Protein AF-A0A6J1TUV9-F1 (afdb_monomer_lite)

Sequence (144 aa):
MELARRGYSSLTVQFGNGLFEPKAGIREGVKVECYRFKDSIIKDIKDADLVISHAGAGTCLEVLERNKKLIVVINEELMDNHQTELADKLFKEHHVFCCTPASLCRLIQSMEFTHIRPFPPGETLTIAKFLDEVCGFGTTPPTQ

pLDDT: mean 73.72, std 13.84, range [34.66, 91.56]

Structure (mmCIF, N/CA/C/O backbone):
data_AF-A0A6J1TUV9-F1
#
_entry.id   AF-A0A6J1TUV9-F1
#
loop_
_atom_site.group_PDB
_atom_site.id
_atom_site.type_symbol
_atom_site.label_atom_id
_atom_site.label_alt_id
_atom_site.label_comp_id
_atom_site.label_asym_id
_atom_site.label_entity_id
_atom_site.label_seq_id
_atom_site.pdbx_PDB_ins_code
_atom_site.Cartn_x
_atom_site.Cartn_y
_atom_site.Cartn_z
_atom_site.occupancy
_atom_site.B_iso_or_equiv
_atom_site.auth_seq_id
_atom_site.auth_comp_id
_atom_site.auth_asym_id
_atom_site.auth_atom_id
_atom_site.pdbx_PDB_model_num
ATOM 1 N N . MET A 1 1 ? -2.923 -18.822 2.875 1.00 64.06 1 MET A N 1
ATOM 2 C CA . MET A 1 1 ? -2.294 -17.478 2.735 1.00 64.06 1 MET A CA 1
ATOM 3 C C . MET A 1 1 ? -2.373 -16.689 4.042 1.00 64.06 1 MET A C 1
ATOM 5 O O . MET A 1 1 ? -3.374 -16.801 4.737 1.00 64.06 1 MET A O 1
ATOM 9 N N . GLU A 1 2 ? -1.361 -15.869 4.350 1.00 76.38 2 GLU A N 1
ATOM 10 C CA . GLU A 1 2 ? -1.305 -15.038 5.571 1.00 76.38 2 GLU A CA 1
ATOM 11 C C . GLU A 1 2 ? -2.438 -13.999 5.653 1.00 76.38 2 GLU A C 1
ATOM 13 O O . GLU A 1 2 ? -2.995 -13.762 6.719 1.00 76.38 2 GLU A O 1
ATOM 18 N N . LEU A 1 3 ? -2.850 -13.446 4.507 1.00 80.50 3 LEU A N 1
ATOM 19 C CA . LEU A 1 3 ? -3.939 -12.467 4.422 1.00 80.50 3 LEU A CA 1
ATOM 20 C C . LEU A 1 3 ? -5.268 -13.015 4.968 1.00 80.50 3 LEU A C 1
ATOM 22 O O . LEU A 1 3 ? -5.901 -12.369 5.798 1.00 80.50 3 LEU A O 1
ATOM 26 N N . ALA A 1 4 ? -5.646 -14.238 4.580 1.00 81.62 4 ALA A N 1
ATOM 27 C CA . ALA A 1 4 ? -6.861 -14.885 5.079 1.00 81.62 4 ALA A CA 1
ATOM 28 C C . ALA A 1 4 ? -6.801 -15.128 6.597 1.00 81.62 4 ALA A C 1
ATOM 30 O O . ALA A 1 4 ? -7.790 -14.926 7.295 1.00 81.62 4 ALA A O 1
ATOM 31 N N . ARG A 1 5 ? -5.627 -15.503 7.130 1.00 82.12 5 ARG A N 1
ATOM 32 C CA . ARG A 1 5 ? -5.421 -15.686 8.581 1.00 82.12 5 ARG A CA 1
ATOM 33 C C . ARG A 1 5 ? -5.575 -14.389 9.369 1.00 82.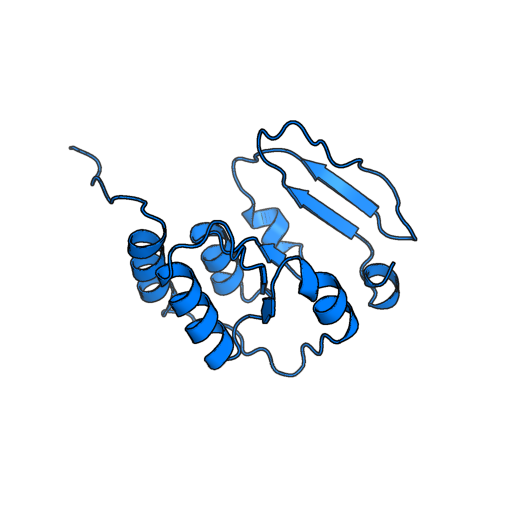12 5 ARG A C 1
ATOM 35 O O . ARG A 1 5 ? -6.008 -14.425 10.514 1.00 82.12 5 ARG A O 1
ATOM 42 N N . ARG A 1 6 ? -5.240 -13.257 8.752 1.00 78.44 6 ARG A N 1
ATOM 43 C CA . ARG A 1 6 ? -5.399 -11.912 9.319 1.00 78.44 6 ARG A CA 1
ATOM 44 C C . ARG A 1 6 ? -6.815 -11.340 9.147 1.00 78.44 6 ARG A C 1
ATOM 46 O O . ARG A 1 6 ? -7.063 -10.238 9.621 1.00 78.44 6 ARG A O 1
ATOM 53 N N . GLY A 1 7 ? -7.731 -12.074 8.506 1.00 85.19 7 GLY A N 1
ATOM 54 C CA . GLY A 1 7 ? -9.130 -11.674 8.319 1.00 85.19 7 GLY A CA 1
ATOM 55 C C . GLY A 1 7 ? -9.429 -10.944 7.007 1.00 85.19 7 GLY A C 1
ATOM 56 O O . GLY A 1 7 ? -10.567 -10.530 6.799 1.00 85.19 7 GLY A O 1
ATOM 57 N N . TYR A 1 8 ? -8.455 -10.805 6.102 1.00 86.50 8 TYR A N 1
ATOM 58 C CA . TYR A 1 8 ? -8.696 -10.200 4.791 1.00 86.50 8 TYR A CA 1
ATOM 59 C C . TYR A 1 8 ? -9.388 -11.193 3.854 1.00 86.50 8 TYR A C 1
ATOM 61 O O . TYR A 1 8 ? -8.906 -12.308 3.644 1.00 86.50 8 TYR A O 1
ATOM 69 N N . SER A 1 9 ? -10.502 -10.770 3.257 1.00 89.69 9 SER A N 1
ATOM 70 C CA . SER A 1 9 ? -11.332 -11.590 2.363 1.00 89.69 9 SER A CA 1
ATOM 71 C C . SER A 1 9 ? -11.174 -11.237 0.881 1.00 89.69 9 SER A C 1
ATOM 73 O O . SER A 1 9 ? -11.487 -12.060 0.019 1.00 89.69 9 SER A O 1
ATOM 75 N N . SER A 1 10 ? -10.646 -10.051 0.565 1.00 91.56 10 SER A N 1
ATOM 76 C CA . SER A 1 10 ? -10.440 -9.569 -0.804 1.00 91.56 10 SER A CA 1
ATOM 77 C C . SER A 1 10 ? -9.071 -8.922 -0.994 1.00 91.56 10 SER A C 1
ATOM 79 O O . SER A 1 10 ? -8.579 -8.219 -0.114 1.00 91.56 10 SER A O 1
ATOM 81 N N . LEU A 1 11 ? -8.481 -9.130 -2.170 1.00 90.31 11 LEU A N 1
ATOM 82 C CA . LEU A 1 11 ? -7.247 -8.502 -2.624 1.00 90.31 11 LEU A CA 1
ATOM 83 C C . LEU A 1 11 ? -7.467 -7.938 -4.026 1.00 90.31 11 LEU A C 1
ATOM 85 O O . LEU A 1 11 ? -7.767 -8.681 -4.959 1.00 90.31 11 LEU A O 1
ATOM 89 N N . THR A 1 12 ? -7.252 -6.638 -4.174 1.00 90.69 12 THR A N 1
ATOM 90 C CA . THR A 1 12 ? -7.357 -5.950 -5.457 1.00 90.69 12 THR A CA 1
ATOM 91 C C . THR A 1 12 ? -5.964 -5.561 -5.932 1.00 90.69 12 THR A C 1
ATOM 93 O O . THR A 1 12 ? -5.239 -4.865 -5.224 1.00 90.69 12 THR A O 1
ATOM 96 N N . VAL A 1 13 ? -5.578 -6.018 -7.123 1.00 89.12 13 VAL A N 1
ATOM 97 C CA . VAL A 1 13 ? -4.248 -5.790 -7.699 1.00 89.12 13 VAL A CA 1
ATOM 98 C C . VAL A 1 13 ? -4.368 -4.928 -8.948 1.00 89.12 13 VAL A C 1
ATOM 100 O O . VAL A 1 13 ? -4.914 -5.359 -9.965 1.00 89.12 13 VAL A O 1
ATOM 103 N N . GLN A 1 14 ? -3.810 -3.725 -8.878 1.00 87.06 14 GLN A N 1
ATOM 104 C CA . GLN A 1 14 ? -3.558 -2.900 -10.052 1.00 87.06 14 GLN A CA 1
ATOM 105 C C . GLN A 1 14 ? -2.197 -3.273 -10.648 1.00 87.06 14 GLN A C 1
ATOM 107 O O . GLN A 1 14 ? -1.204 -3.335 -9.924 1.00 87.06 14 GLN A O 1
ATOM 112 N N . PHE A 1 15 ? -2.130 -3.505 -11.958 1.00 84.38 15 PHE A N 1
ATOM 113 C CA . PHE A 1 15 ? -0.872 -3.795 -12.653 1.00 84.38 15 PHE A CA 1
ATOM 114 C C . PHE A 1 15 ? -0.712 -2.954 -13.926 1.00 84.38 15 PHE A C 1
ATOM 116 O O . PHE A 1 15 ? -1.687 -2.544 -14.554 1.00 84.38 15 PHE A O 1
ATOM 123 N N . GLY A 1 16 ? 0.541 -2.664 -14.288 1.00 79.50 16 GLY A N 1
ATOM 124 C CA . GLY A 1 16 ? 0.878 -1.822 -15.437 1.00 79.50 16 GLY A CA 1
ATOM 125 C C . GLY A 1 16 ? 0.859 -2.559 -16.781 1.00 79.50 16 GLY A C 1
ATOM 126 O O . GLY A 1 16 ? 0.338 -3.665 -16.917 1.00 79.50 16 GLY A O 1
ATOM 127 N N . ASN A 1 17 ? 1.503 -1.968 -17.788 1.00 76.94 17 ASN A N 1
ATOM 128 C CA . ASN A 1 17 ? 1.624 -2.537 -19.141 1.00 76.94 17 ASN A CA 1
ATOM 129 C C . ASN A 1 17 ? 2.686 -3.647 -19.258 1.00 76.94 17 ASN A C 1
ATOM 131 O O . ASN A 1 17 ? 3.162 -3.942 -20.351 1.00 76.94 17 ASN A O 1
ATOM 135 N N . GLY A 1 18 ? 3.072 -4.260 -18.138 1.00 74.06 18 GLY A N 1
ATOM 136 C CA . GLY A 1 18 ? 3.993 -5.389 -18.140 1.00 74.06 18 GLY A CA 1
ATOM 137 C C . GLY A 1 18 ? 3.406 -6.607 -18.857 1.00 74.06 18 GLY A C 1
ATOM 138 O O . GLY A 1 18 ? 2.190 -6.756 -18.986 1.00 74.06 18 GLY A O 1
ATOM 139 N N . LEU A 1 19 ? 4.295 -7.504 -19.285 1.00 72.62 19 LEU A N 1
ATOM 140 C CA . LEU A 1 19 ? 3.934 -8.783 -19.913 1.00 72.62 19 LEU A CA 1
ATOM 141 C C . LEU A 1 19 ? 3.304 -9.775 -18.923 1.00 72.62 19 LEU A C 1
ATOM 143 O O . LEU A 1 19 ? 2.696 -10.761 -19.329 1.00 72.62 19 LEU A O 1
ATOM 147 N N . PHE A 1 20 ? 3.470 -9.533 -17.623 1.00 78.56 20 PHE A N 1
ATOM 148 C CA . PHE A 1 20 ? 2.916 -10.373 -16.576 1.00 78.56 20 PHE A CA 1
ATOM 149 C C . PHE A 1 20 ? 1.488 -9.945 -16.230 1.00 78.56 20 PHE A C 1
ATOM 151 O O . PHE A 1 20 ? 1.266 -8.838 -15.740 1.00 78.56 20 PHE A O 1
ATOM 158 N N . GLU A 1 21 ? 0.533 -10.853 -16.433 1.00 79.00 21 GLU A N 1
ATOM 159 C CA . GLU A 1 21 ? -0.858 -10.666 -16.027 1.00 79.00 21 GLU A CA 1
ATOM 160 C C . GLU A 1 21 ? -1.174 -11.509 -14.781 1.00 79.00 21 GLU A C 1
ATOM 162 O O . GLU A 1 21 ? -1.152 -12.747 -14.840 1.00 79.00 21 GLU A O 1
ATOM 167 N N . PRO A 1 22 ? -1.473 -10.877 -13.632 1.00 82.12 22 PRO A N 1
ATOM 168 C CA . PRO A 1 22 ? -1.879 -11.605 -12.443 1.00 82.12 22 PRO A CA 1
ATOM 169 C C . PRO A 1 22 ? -3.246 -12.268 -12.657 1.00 82.12 22 PRO A C 1
ATOM 171 O O . PRO A 1 22 ? -4.180 -11.690 -13.212 1.00 82.12 22 PRO A O 1
ATOM 174 N N . LYS A 1 23 ? -3.371 -13.519 -12.202 1.00 82.69 23 LYS A N 1
ATOM 175 C CA . LYS A 1 23 ? -4.601 -14.303 -12.360 1.00 82.69 23 LYS A CA 1
ATOM 176 C C . LYS A 1 23 ? -5.603 -13.974 -11.260 1.00 82.69 23 LYS A C 1
ATOM 178 O O . LYS A 1 23 ? -5.387 -14.364 -10.109 1.00 82.69 23 LYS A O 1
ATOM 183 N N . ALA A 1 24 ? -6.732 -13.393 -11.651 1.00 87.56 24 ALA A N 1
ATOM 184 C CA . ALA A 1 24 ? -7.901 -13.251 -10.792 1.00 87.56 24 ALA A CA 1
ATOM 185 C C . ALA A 1 24 ? -8.460 -14.618 -10.332 1.00 87.56 24 ALA A C 1
ATOM 187 O O . ALA A 1 24 ? -8.159 -15.681 -10.895 1.00 87.56 24 ALA A O 1
ATOM 188 N N . GLY A 1 25 ? -9.279 -14.586 -9.283 1.00 88.31 25 GLY A N 1
ATOM 189 C CA . GLY A 1 25 ? -9.982 -15.742 -8.729 1.00 88.31 25 GLY A CA 1
ATOM 190 C C . GLY A 1 25 ? -9.768 -15.908 -7.230 1.00 88.31 25 GLY A C 1
ATOM 191 O O . GLY A 1 25 ? -9.124 -15.096 -6.575 1.00 88.31 25 GLY A O 1
ATOM 192 N N . ILE A 1 26 ? -10.316 -16.982 -6.667 1.00 86.75 26 ILE A N 1
ATOM 193 C CA . ILE A 1 26 ? -10.147 -17.274 -5.242 1.00 86.75 26 ILE A CA 1
ATOM 194 C C . ILE A 1 26 ? -8.796 -17.965 -5.037 1.00 86.75 26 ILE A C 1
ATOM 196 O O . ILE A 1 26 ? -8.443 -18.915 -5.747 1.00 86.75 26 ILE A O 1
ATOM 200 N N . ARG A 1 27 ? -8.018 -17.464 -4.080 1.00 83.31 27 ARG A N 1
ATOM 201 C CA . ARG A 1 27 ? -6.742 -18.040 -3.650 1.00 83.31 27 ARG A CA 1
ATOM 202 C C . ARG A 1 27 ? -6.779 -18.178 -2.144 1.00 83.31 27 ARG A C 1
ATOM 204 O O . ARG A 1 27 ? -6.801 -17.171 -1.445 1.00 83.31 27 ARG A O 1
ATOM 211 N N . GLU A 1 28 ? -6.772 -19.416 -1.650 1.00 81.62 28 GLU A N 1
ATOM 212 C CA . GLU A 1 28 ? -6.617 -19.681 -0.213 1.00 81.62 28 GLU A CA 1
ATOM 213 C C . GLU A 1 28 ? -7.643 -18.920 0.660 1.00 81.62 28 GLU A C 1
ATOM 215 O O . GLU A 1 28 ? -7.297 -18.404 1.720 1.00 81.62 28 GLU A O 1
ATOM 220 N N . GLY A 1 29 ? -8.888 -18.790 0.178 1.00 83.44 29 GLY A N 1
ATOM 221 C CA . GLY A 1 29 ? -9.972 -18.067 0.860 1.00 83.44 29 GLY A CA 1
ATOM 222 C C . GLY A 1 29 ? -10.044 -16.556 0.595 1.00 83.44 29 GLY A C 1
ATOM 223 O O . GLY A 1 29 ? -10.994 -15.922 1.039 1.00 83.44 29 GLY A O 1
ATOM 224 N N . VAL A 1 30 ? -9.101 -15.981 -0.158 1.00 88.06 30 VAL A N 1
ATOM 225 C CA . VAL A 1 30 ? -9.102 -14.559 -0.543 1.00 88.06 30 VAL A CA 1
ATOM 226 C C . VAL A 1 30 ? -9.574 -14.409 -1.985 1.00 88.06 30 VAL A C 1
ATOM 228 O O . VAL A 1 30 ? -9.050 -15.070 -2.888 1.00 88.06 30 VAL A O 1
ATOM 231 N N . LYS A 1 31 ? -10.547 -13.529 -2.225 1.00 91.50 31 LYS A N 1
ATOM 232 C CA . LYS A 1 31 ? -10.980 -13.145 -3.572 1.00 91.50 31 LYS A CA 1
ATOM 233 C C . LYS A 1 31 ? -9.951 -12.193 -4.177 1.00 91.50 31 LYS A C 1
ATOM 235 O O . LYS A 1 31 ? -9.801 -11.077 -3.694 1.00 91.50 31 LYS A O 1
ATOM 240 N N . VAL A 1 32 ? -9.255 -12.625 -5.222 1.00 91.44 32 VAL A N 1
ATOM 241 C CA . VAL A 1 32 ? -8.282 -11.800 -5.941 1.00 91.44 32 VAL A CA 1
ATOM 242 C C . VAL A 1 32 ? -8.929 -11.226 -7.195 1.00 91.44 32 VAL A C 1
ATOM 244 O O . VAL A 1 32 ? -9.389 -11.975 -8.062 1.00 91.44 32 VAL A O 1
ATOM 247 N N . GLU A 1 33 ? -8.937 -9.905 -7.300 1.00 90.69 33 GLU A N 1
ATOM 248 C CA . GLU A 1 33 ? -9.347 -9.168 -8.493 1.00 90.69 33 GLU A CA 1
ATOM 249 C C . GLU A 1 33 ? -8.151 -8.410 -9.056 1.00 90.69 33 GLU A C 1
ATOM 251 O O . GLU A 1 33 ? -7.311 -7.900 -8.314 1.00 90.69 33 GLU A O 1
ATOM 256 N N . CYS A 1 34 ? -8.045 -8.363 -10.380 1.00 88.62 34 CYS A N 1
ATOM 257 C CA . CYS A 1 34 ? -6.921 -7.733 -11.052 1.00 88.62 34 CYS A CA 1
ATOM 258 C C . CYS A 1 34 ? -7.433 -6.811 -12.151 1.00 88.62 34 CYS A C 1
ATOM 260 O O . CYS A 1 34 ? -8.320 -7.195 -12.914 1.00 88.62 34 CYS A O 1
ATOM 262 N N . TYR A 1 35 ? -6.871 -5.610 -12.242 1.00 88.62 35 TYR A N 1
ATOM 263 C CA . TYR A 1 35 ? -7.193 -4.663 -13.302 1.00 88.62 35 TYR A CA 1
ATOM 264 C C . TYR A 1 35 ? -5.946 -3.875 -13.728 1.00 88.62 35 TYR A C 1
ATOM 266 O O . TYR A 1 35 ? -4.958 -3.811 -12.996 1.00 88.62 35 TYR A O 1
ATOM 274 N N . ARG A 1 36 ? -5.986 -3.309 -14.940 1.00 85.12 36 ARG A N 1
ATOM 275 C CA . ARG A 1 36 ? -4.901 -2.478 -15.488 1.00 85.12 36 ARG A CA 1
ATOM 276 C C . ARG A 1 36 ? -4.970 -1.048 -14.936 1.00 85.12 36 ARG A C 1
ATOM 278 O O . ARG A 1 36 ? -5.229 -0.852 -13.760 1.00 85.12 36 ARG A O 1
ATOM 285 N N . PHE A 1 37 ? -4.757 -0.019 -15.748 1.00 78.38 37 PHE A N 1
ATOM 286 C CA . PHE A 1 37 ? -4.990 1.355 -15.314 1.00 78.38 37 PHE A CA 1
ATOM 287 C C . PHE A 1 37 ? -6.492 1.660 -15.239 1.00 78.38 37 PHE A C 1
ATOM 289 O O . PHE A 1 37 ? -7.263 1.250 -16.107 1.00 78.38 37 PHE A O 1
ATOM 296 N N . LYS A 1 38 ? -6.891 2.373 -14.185 1.00 79.62 38 LYS A N 1
ATOM 297 C CA . LYS A 1 38 ? -8.179 3.065 -14.067 1.00 79.62 38 LYS A CA 1
ATOM 298 C C . LYS A 1 38 ? -7.902 4.562 -14.028 1.00 79.62 38 LYS A C 1
ATOM 300 O O . LYS A 1 38 ? -6.861 4.965 -13.516 1.00 79.62 38 LYS A O 1
ATOM 305 N N . ASP A 1 39 ? -8.871 5.361 -14.462 1.00 77.00 39 ASP A N 1
ATOM 306 C CA . ASP A 1 39 ? -8.796 6.824 -14.358 1.00 77.00 39 ASP A CA 1
ATOM 307 C C . ASP A 1 39 ? -8.741 7.312 -12.902 1.00 77.00 39 ASP A C 1
ATOM 309 O O . ASP A 1 39 ? -8.255 8.402 -12.621 1.00 77.00 39 ASP A O 1
ATOM 313 N N . SER A 1 40 ? -9.236 6.510 -11.952 1.00 79.94 40 SER A N 1
ATOM 314 C CA . SER A 1 40 ? -9.157 6.824 -10.528 1.00 79.94 40 SER A CA 1
ATOM 315 C C . SER A 1 40 ? -9.060 5.569 -9.667 1.00 79.94 40 SER A C 1
ATOM 317 O O . SER A 1 40 ? -9.849 4.635 -9.821 1.00 79.94 40 SER A O 1
ATOM 319 N N . ILE A 1 41 ? -8.129 5.597 -8.712 1.00 84.12 41 ILE A N 1
ATOM 320 C CA . ILE A 1 41 ? -7.944 4.582 -7.661 1.00 84.12 41 ILE A CA 1
ATOM 321 C C . ILE A 1 41 ? -8.584 4.999 -6.328 1.00 84.12 41 ILE A C 1
ATOM 323 O O . ILE A 1 41 ? -8.578 4.246 -5.357 1.00 84.12 41 ILE A O 1
ATOM 327 N N . ILE A 1 42 ? -9.188 6.191 -6.275 1.00 84.56 42 ILE A N 1
ATOM 328 C CA . ILE A 1 42 ? -9.732 6.793 -5.050 1.00 84.56 42 ILE A CA 1
ATOM 329 C C . ILE A 1 42 ? -10.781 5.894 -4.396 1.00 84.56 42 ILE A C 1
ATOM 331 O O . ILE A 1 42 ? -10.847 5.810 -3.169 1.00 84.56 42 ILE A O 1
ATOM 335 N N . LYS A 1 43 ? -11.631 5.250 -5.203 1.00 86.56 43 LYS A N 1
ATOM 336 C CA . LYS A 1 43 ? -12.665 4.347 -4.691 1.00 86.56 43 LYS A CA 1
ATOM 337 C C . LYS A 1 43 ? -12.040 3.089 -4.088 1.00 86.56 43 LYS A C 1
ATOM 339 O O . LYS A 1 43 ? -12.381 2.735 -2.967 1.00 86.56 43 LYS A O 1
ATOM 344 N N . ASP A 1 44 ? -11.070 2.496 -4.781 1.00 87.31 44 ASP A N 1
ATOM 345 C CA . ASP A 1 44 ? -10.336 1.327 -4.296 1.00 87.31 44 ASP A CA 1
ATOM 346 C C . ASP A 1 44 ? -9.609 1.638 -2.968 1.00 87.31 44 ASP A C 1
ATOM 348 O O . ASP A 1 44 ? -9.688 0.855 -2.025 1.00 87.31 44 ASP A O 1
ATOM 352 N N . ILE A 1 45 ? -8.993 2.822 -2.839 1.00 86.69 45 ILE A N 1
ATOM 353 C CA . ILE A 1 45 ? -8.366 3.286 -1.585 1.00 86.69 45 ILE A CA 1
ATOM 354 C C . ILE A 1 45 ? -9.401 3.451 -0.462 1.00 86.69 45 ILE A C 1
ATOM 356 O O . ILE A 1 45 ? -9.138 3.091 0.685 1.00 86.69 45 ILE A O 1
ATOM 360 N N . LYS A 1 46 ? -10.577 4.018 -0.761 1.00 86.75 46 LYS A N 1
ATOM 361 C CA . LYS A 1 46 ? -11.646 4.221 0.233 1.00 86.75 46 LYS A CA 1
ATOM 362 C C . LYS A 1 46 ? -12.202 2.903 0.760 1.00 86.75 46 LYS A C 1
ATOM 364 O O . LYS A 1 46 ? -12.449 2.810 1.963 1.00 86.75 46 LYS A O 1
ATOM 369 N N . ASP A 1 47 ? -12.362 1.920 -0.114 1.00 87.88 47 ASP A N 1
ATOM 370 C CA . ASP A 1 47 ? -12.921 0.614 0.234 1.00 87.88 47 ASP A CA 1
ATOM 371 C C . ASP A 1 47 ? -11.871 -0.305 0.889 1.00 87.88 47 ASP A C 1
ATOM 373 O O . ASP A 1 47 ? -12.230 -1.232 1.609 1.00 87.88 47 ASP A O 1
ATOM 377 N N . ALA A 1 48 ? -10.575 -0.034 0.697 1.00 88.56 48 ALA A N 1
ATOM 378 C CA . ALA A 1 48 ? -9.499 -0.819 1.290 1.00 88.56 48 ALA A CA 1
ATOM 379 C C . ALA A 1 48 ? -9.273 -0.520 2.783 1.00 88.56 48 ALA A C 1
ATOM 381 O O . ALA A 1 48 ? -9.262 0.633 3.230 1.00 88.56 48 ALA A O 1
ATOM 382 N N . ASP A 1 49 ? -8.994 -1.576 3.546 1.00 87.62 49 ASP A N 1
ATOM 383 C CA . ASP A 1 49 ? -8.491 -1.490 4.925 1.00 87.62 49 ASP A CA 1
ATOM 384 C C . ASP A 1 49 ? -6.972 -1.260 4.980 1.00 87.62 49 ASP A C 1
ATOM 386 O O . ASP A 1 49 ? -6.447 -0.712 5.952 1.00 87.62 49 ASP A O 1
ATOM 390 N N . LEU A 1 50 ? -6.266 -1.691 3.932 1.00 87.12 50 LEU A N 1
ATOM 391 C CA . LEU A 1 50 ? -4.816 -1.656 3.792 1.00 87.12 50 LEU A CA 1
ATOM 392 C C . LEU A 1 50 ? -4.449 -1.456 2.322 1.00 87.12 50 LEU A C 1
ATOM 394 O O . LEU A 1 50 ? -4.943 -2.179 1.458 1.00 87.12 50 LEU A O 1
ATOM 398 N N . VAL A 1 51 ? -3.543 -0.521 2.050 1.00 89.12 51 VAL A N 1
ATOM 399 C CA . VAL A 1 51 ? -3.003 -0.271 0.711 1.00 89.12 51 VAL A CA 1
ATOM 400 C C . VAL A 1 51 ? -1.520 -0.626 0.689 1.00 89.12 51 VAL A C 1
ATOM 402 O O . VAL A 1 51 ? -0.781 -0.268 1.602 1.00 89.12 51 VAL A O 1
ATOM 405 N N . ILE A 1 52 ? -1.084 -1.330 -0.356 1.00 88.44 52 ILE A N 1
ATOM 406 C CA . ILE A 1 52 ? 0.322 -1.671 -0.603 1.00 88.44 52 ILE A CA 1
ATOM 407 C C . ILE A 1 52 ? 0.732 -0.976 -1.900 1.00 88.44 52 ILE A C 1
ATOM 409 O O . ILE A 1 52 ? 0.124 -1.220 -2.940 1.00 88.44 52 ILE A O 1
ATOM 413 N N . SER A 1 53 ? 1.735 -0.103 -1.842 1.00 84.62 53 SER A N 1
ATOM 414 C CA . SER A 1 53 ? 2.192 0.695 -2.985 1.00 84.62 53 SER A CA 1
ATOM 415 C C . SER A 1 53 ? 3.709 0.647 -3.108 1.00 84.62 53 SER A C 1
ATOM 417 O O . SER A 1 53 ? 4.410 0.618 -2.105 1.00 84.62 53 SER A O 1
ATOM 419 N N . HIS A 1 54 ? 4.231 0.696 -4.331 1.00 77.31 54 HIS A N 1
ATOM 420 C CA . HIS A 1 54 ? 5.667 0.657 -4.636 1.00 77.31 54 HIS A CA 1
ATOM 421 C C . HIS A 1 54 ? 6.384 2.008 -4.417 1.00 77.31 54 HIS A C 1
ATOM 423 O O . HIS A 1 54 ? 7.289 2.356 -5.163 1.00 77.31 54 HIS A O 1
ATOM 429 N N . ALA A 1 55 ? 5.947 2.795 -3.430 1.00 65.81 55 ALA A N 1
ATOM 430 C CA . ALA A 1 55 ? 6.398 4.172 -3.187 1.00 65.81 55 ALA A CA 1
ATOM 431 C C . ALA A 1 55 ? 6.027 5.205 -4.268 1.00 65.81 55 ALA A C 1
ATOM 433 O O . ALA A 1 55 ? 6.628 6.272 -4.335 1.00 65.81 55 ALA A O 1
ATOM 434 N N . GLY A 1 56 ? 4.990 4.947 -5.072 1.00 68.31 56 GLY A N 1
ATOM 435 C CA . GLY A 1 56 ? 4.469 5.957 -5.995 1.00 68.31 56 GLY A CA 1
ATOM 436 C C . GLY A 1 56 ? 3.931 7.187 -5.250 1.00 68.31 56 GLY A C 1
ATOM 437 O O . GLY A 1 56 ? 2.973 7.066 -4.486 1.00 68.31 56 GLY A O 1
ATOM 438 N N . ALA A 1 57 ? 4.520 8.358 -5.516 1.00 67.75 57 ALA A N 1
ATOM 439 C CA . ALA A 1 57 ? 4.177 9.663 -4.942 1.00 67.75 57 ALA A CA 1
ATOM 440 C C . ALA A 1 57 ? 2.675 9.908 -4.757 1.00 67.75 57 ALA A C 1
ATOM 442 O O . ALA A 1 57 ? 2.172 9.970 -3.634 1.00 67.75 57 ALA A O 1
ATOM 443 N N . GLY A 1 58 ? 1.958 10.032 -5.878 1.00 72.12 58 GLY A N 1
ATOM 444 C CA . GLY A 1 58 ? 0.546 10.404 -5.882 1.00 72.12 58 GLY A CA 1
ATOM 445 C C . GLY A 1 58 ? -0.311 9.405 -5.112 1.00 72.12 58 GLY A C 1
ATOM 446 O O . GLY A 1 58 ? -1.153 9.797 -4.311 1.00 72.12 58 GLY A O 1
ATOM 447 N N . THR A 1 59 ? -0.035 8.106 -5.260 1.00 77.12 59 THR A N 1
ATOM 448 C CA . THR A 1 59 ? -0.761 7.059 -4.532 1.00 77.12 59 THR A CA 1
ATOM 449 C C . THR A 1 59 ? -0.512 7.136 -3.030 1.00 77.12 59 THR A C 1
ATOM 451 O O . THR A 1 59 ? -1.465 7.055 -2.260 1.00 77.12 59 THR A O 1
ATOM 454 N N . CYS A 1 60 ? 0.738 7.309 -2.591 1.00 76.62 60 CYS A N 1
ATOM 455 C CA . CYS A 1 60 ? 1.047 7.453 -1.167 1.00 76.62 60 CYS A CA 1
ATOM 456 C C . CYS A 1 60 ? 0.291 8.642 -0.563 1.00 76.62 60 CYS A C 1
ATOM 458 O O . CYS A 1 60 ? -0.320 8.515 0.498 1.00 76.62 60 CYS A O 1
ATOM 460 N N . LEU A 1 61 ? 0.275 9.763 -1.282 1.00 76.62 61 LEU A N 1
ATOM 461 C CA . LEU A 1 61 ? -0.417 10.973 -0.871 1.00 76.62 61 LEU A CA 1
ATOM 462 C C . LEU A 1 61 ? -1.931 10.755 -0.737 1.00 76.62 61 LEU A C 1
ATOM 464 O O . LEU A 1 61 ? -2.506 11.021 0.317 1.00 76.62 61 LEU A O 1
ATOM 468 N N . GLU A 1 62 ? -2.565 10.197 -1.771 1.00 81.44 62 GLU A N 1
ATOM 469 C CA . GLU A 1 62 ? -4.008 9.946 -1.790 1.00 81.44 62 GLU A CA 1
ATOM 470 C C . GLU A 1 62 ? -4.463 9.028 -0.646 1.00 81.44 62 GLU A C 1
ATOM 472 O O . GLU A 1 62 ? -5.555 9.216 -0.095 1.00 81.44 62 GLU A O 1
ATOM 477 N N . VAL A 1 63 ? -3.636 8.039 -0.289 1.00 84.50 63 VAL A N 1
ATOM 478 C CA . VAL A 1 63 ? -3.884 7.099 0.813 1.00 84.50 63 VAL A CA 1
ATOM 479 C C . VAL A 1 63 ? -3.757 7.801 2.166 1.00 84.50 63 VAL A C 1
ATOM 481 O O . VAL A 1 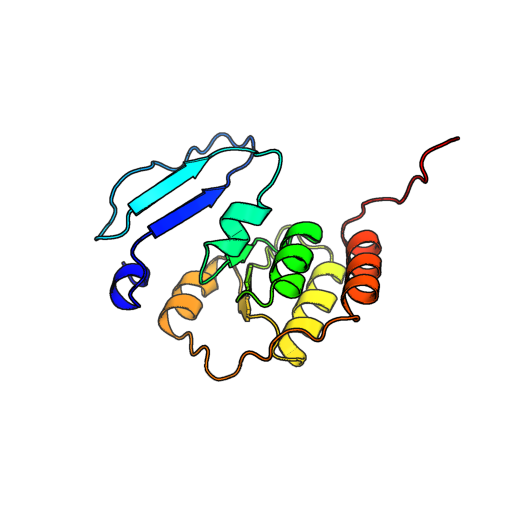63 ? -4.648 7.659 3.011 1.00 84.50 63 VAL A O 1
ATOM 484 N N . LEU A 1 64 ? -2.696 8.592 2.358 1.00 79.38 64 LEU A N 1
ATOM 485 C CA . LEU A 1 64 ? -2.448 9.334 3.598 1.00 79.38 64 LEU A CA 1
ATOM 486 C C . LEU A 1 64 ? -3.530 10.388 3.863 1.00 79.38 64 LEU A C 1
ATOM 488 O O . LEU A 1 64 ? -4.061 10.440 4.971 1.00 79.38 64 LEU A O 1
ATOM 492 N N . GLU A 1 65 ? -3.952 11.146 2.845 1.00 80.50 65 GLU A N 1
ATOM 493 C CA . GLU A 1 65 ? -5.058 12.115 2.960 1.00 80.50 65 GLU A CA 1
ATOM 494 C C . GLU A 1 65 ? -6.369 11.478 3.435 1.00 80.50 65 GLU A C 1
ATOM 496 O O . GLU A 1 65 ? -7.197 12.118 4.084 1.00 80.50 65 GLU A O 1
ATOM 501 N N . ARG A 1 66 ? -6.578 10.203 3.100 1.00 81.31 66 ARG A N 1
ATOM 502 C CA . ARG A 1 66 ? -7.790 9.450 3.446 1.00 81.31 66 ARG A CA 1
ATOM 503 C C . ARG A 1 66 ? -7.657 8.694 4.764 1.00 81.31 66 ARG A C 1
ATOM 505 O O . A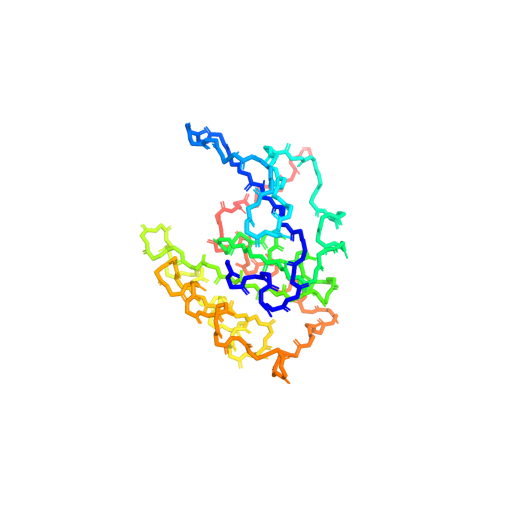RG A 1 66 ? -8.558 7.925 5.096 1.00 81.31 66 ARG A O 1
ATOM 512 N N . ASN A 1 67 ? -6.576 8.920 5.516 1.00 80.25 67 ASN A N 1
ATOM 513 C CA . ASN A 1 67 ? -6.276 8.234 6.774 1.00 80.25 67 ASN A CA 1
ATOM 514 C C . ASN A 1 67 ? -6.292 6.704 6.633 1.00 80.25 67 ASN A C 1
ATOM 516 O O . ASN A 1 67 ? -6.740 5.978 7.525 1.00 80.25 67 ASN A O 1
ATOM 520 N N . LYS A 1 68 ? -5.834 6.205 5.481 1.00 85.31 68 LYS A N 1
ATOM 521 C CA . LYS A 1 68 ? -5.759 4.773 5.195 1.00 85.31 68 LYS A CA 1
ATOM 522 C C . LYS A 1 68 ? -4.376 4.231 5.534 1.00 85.31 68 LYS A C 1
ATOM 524 O O . LYS A 1 68 ? -3.370 4.925 5.433 1.00 85.31 68 LYS A O 1
ATOM 52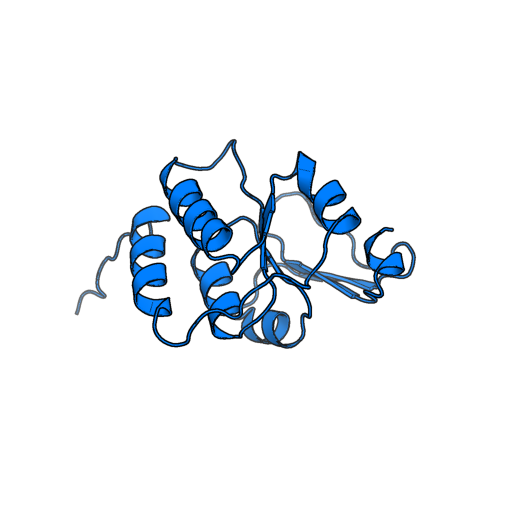9 N N . LYS A 1 69 ? -4.334 2.962 5.945 1.00 84.81 69 LYS A N 1
ATOM 530 C CA . LYS A 1 69 ? -3.085 2.269 6.272 1.00 84.81 69 LYS A CA 1
ATOM 531 C C . LYS A 1 69 ? -2.305 2.007 4.990 1.00 84.81 69 LYS A C 1
ATOM 533 O O . LYS A 1 69 ? -2.851 1.425 4.052 1.00 84.81 69 LYS A O 1
ATOM 538 N N . LEU A 1 70 ? -1.033 2.392 4.983 1.00 85.62 70 LEU A N 1
ATOM 539 C CA . LEU A 1 70 ? -0.158 2.282 3.822 1.00 85.62 70 LEU A CA 1
ATOM 540 C C . LEU A 1 70 ? 1.080 1.438 4.138 1.00 85.62 70 LEU A C 1
ATOM 542 O O . LEU A 1 70 ? 1.787 1.691 5.117 1.00 85.62 70 LEU A O 1
ATOM 546 N N . ILE A 1 71 ? 1.349 0.464 3.271 1.00 85.56 71 ILE A N 1
ATOM 547 C CA . ILE A 1 71 ? 2.635 -0.219 3.156 1.00 85.56 71 ILE A CA 1
ATOM 548 C C . ILE A 1 71 ? 3.328 0.301 1.909 1.00 85.56 71 ILE A C 1
ATOM 550 O O . ILE A 1 71 ? 2.856 0.097 0.790 1.00 85.56 71 ILE A O 1
ATOM 554 N N . VAL A 1 72 ? 4.467 0.934 2.113 1.00 83.19 72 VAL A N 1
ATOM 555 C CA . VAL A 1 72 ? 5.381 1.350 1.066 1.00 83.19 72 VAL A CA 1
ATOM 556 C C . VAL A 1 72 ? 6.375 0.217 0.823 1.00 83.19 72 VAL A C 1
ATOM 558 O O . VAL A 1 72 ? 7.108 -0.197 1.722 1.00 83.19 72 VAL A O 1
ATOM 561 N N . VAL A 1 73 ? 6.371 -0.315 -0.395 1.00 82.12 73 VAL A N 1
ATOM 562 C CA . VAL A 1 73 ? 7.329 -1.310 -0.872 1.00 82.12 73 VAL A CA 1
ATOM 563 C C . VAL A 1 73 ? 8.412 -0.578 -1.650 1.00 82.12 73 VAL A C 1
ATOM 5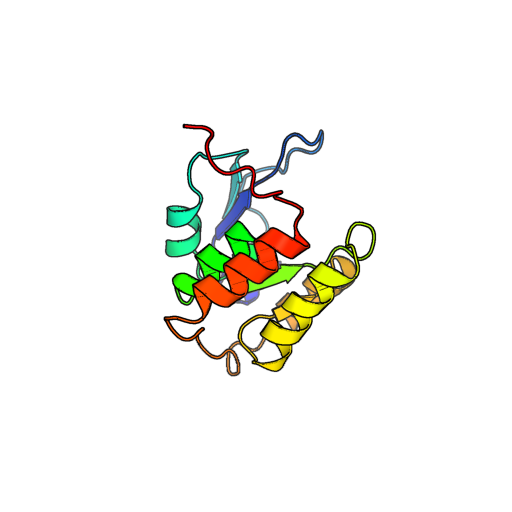65 O O . VAL A 1 73 ? 8.197 -0.146 -2.778 1.00 82.12 73 VAL A O 1
ATOM 568 N N . ILE A 1 74 ? 9.567 -0.422 -1.023 1.00 76.12 74 ILE A N 1
ATOM 569 C CA . ILE A 1 74 ? 10.742 0.234 -1.581 1.00 76.12 74 ILE A CA 1
ATOM 570 C C . ILE A 1 74 ? 11.433 -0.737 -2.534 1.00 76.12 74 ILE A C 1
ATOM 572 O O . ILE A 1 74 ? 11.861 -1.815 -2.118 1.00 76.12 74 ILE A O 1
ATOM 576 N N . ASN A 1 75 ? 11.536 -0.360 -3.809 1.00 71.94 75 ASN A N 1
ATOM 577 C CA . ASN A 1 75 ? 12.358 -1.095 -4.759 1.00 71.94 75 ASN A CA 1
ATOM 578 C C . ASN A 1 75 ? 13.783 -0.530 -4.767 1.00 71.94 75 ASN A C 1
ATOM 580 O O . ASN A 1 75 ? 14.049 0.479 -5.413 1.00 71.94 75 ASN A O 1
ATOM 584 N N . GLU A 1 76 ? 14.686 -1.209 -4.067 1.00 65.50 76 GLU A N 1
ATOM 585 C CA . GLU A 1 76 ? 16.095 -0.819 -3.932 1.00 65.50 76 GLU A CA 1
ATOM 586 C C . GLU A 1 76 ? 16.853 -0.802 -5.274 1.00 65.50 76 GLU A C 1
ATOM 588 O O . GLU A 1 76 ? 17.853 -0.106 -5.390 1.00 65.50 76 GLU A O 1
ATOM 593 N N . GLU A 1 77 ? 16.380 -1.521 -6.301 1.00 62.03 77 GLU A N 1
ATOM 594 C CA . GLU A 1 77 ? 17.035 -1.577 -7.620 1.00 62.03 77 GLU A CA 1
ATOM 595 C C . GLU A 1 77 ? 16.665 -0.404 -8.544 1.00 62.03 77 GLU A C 1
ATOM 597 O O . GLU A 1 77 ? 17.366 -0.144 -9.520 1.00 62.03 77 GLU A O 1
ATOM 602 N N . LEU A 1 78 ? 15.550 0.280 -8.266 1.00 57.53 78 LEU A N 1
ATOM 603 C CA . LEU A 1 78 ? 14.993 1.351 -9.106 1.00 57.53 78 LEU A CA 1
ATOM 604 C C . LEU A 1 78 ? 14.936 2.713 -8.397 1.00 57.53 78 LEU A C 1
ATOM 606 O O . LEU A 1 78 ? 14.616 3.705 -9.047 1.00 57.53 78 LEU A O 1
ATOM 610 N N . MET A 1 79 ? 15.198 2.774 -7.088 1.00 52.53 79 MET A N 1
ATOM 611 C CA . MET A 1 79 ? 15.100 4.017 -6.323 1.00 52.53 79 MET A CA 1
ATOM 612 C C . MET A 1 79 ? 16.363 4.870 -6.429 1.00 52.53 79 MET A C 1
ATOM 614 O O . MET A 1 79 ? 17.443 4.464 -6.004 1.00 52.53 79 MET A O 1
ATOM 618 N N . ASP A 1 80 ? 16.185 6.116 -6.864 1.00 56.41 80 ASP A N 1
ATOM 619 C CA . ASP A 1 80 ? 17.086 7.200 -6.490 1.00 56.41 80 ASP A CA 1
ATOM 620 C C . ASP A 1 80 ? 16.994 7.439 -4.971 1.00 56.41 80 ASP A C 1
ATOM 622 O O . ASP A 1 80 ? 15.906 7.382 -4.387 1.00 56.41 80 ASP A O 1
ATOM 626 N N . ASN A 1 81 ? 18.129 7.741 -4.325 1.00 57.28 81 ASN A N 1
ATOM 627 C CA . ASN A 1 81 ? 18.265 7.902 -2.862 1.00 57.28 81 ASN A CA 1
ATOM 628 C C . ASN A 1 81 ? 17.204 8.816 -2.215 1.00 57.28 81 ASN A C 1
ATOM 630 O O . ASN A 1 81 ? 16.910 8.694 -1.027 1.00 57.28 81 ASN A O 1
ATOM 634 N N . HIS A 1 82 ? 16.613 9.712 -2.997 1.00 59.50 82 HIS A N 1
ATOM 635 C CA . HIS A 1 82 ? 15.629 10.685 -2.555 1.00 59.50 82 HIS A CA 1
ATOM 636 C C . HIS A 1 82 ? 14.251 10.090 -2.201 1.00 59.50 82 HIS A C 1
ATOM 638 O O . HIS A 1 82 ? 13.596 10.588 -1.285 1.00 59.50 82 HIS A O 1
ATOM 644 N N . GLN A 1 83 ? 13.796 9.007 -2.851 1.00 57.81 83 GLN A N 1
ATOM 645 C CA . GLN A 1 83 ? 12.514 8.367 -2.485 1.00 57.81 83 GLN A CA 1
ATOM 646 C C . GLN A 1 83 ? 12.592 7.690 -1.109 1.00 57.81 83 GLN A C 1
ATOM 648 O O . GLN A 1 83 ? 11.623 7.693 -0.341 1.00 57.81 83 GLN A O 1
ATOM 653 N N . THR A 1 84 ? 13.775 7.178 -0.771 1.00 63.38 84 THR A N 1
ATOM 654 C CA . THR A 1 84 ? 14.079 6.591 0.534 1.00 63.38 84 THR A CA 1
ATOM 655 C C . THR A 1 84 ? 13.954 7.616 1.658 1.00 63.38 84 THR A C 1
ATOM 657 O O . THR A 1 84 ? 13.428 7.275 2.713 1.00 63.38 84 THR A O 1
ATOM 660 N N . GLU A 1 85 ? 14.355 8.875 1.447 1.00 66.25 85 GLU A N 1
ATOM 661 C CA . GLU A 1 85 ? 14.266 9.923 2.477 1.00 66.25 85 GLU A CA 1
ATOM 662 C C . GLU A 1 85 ? 12.822 10.219 2.892 1.00 66.25 85 GLU A C 1
ATOM 664 O O . GLU A 1 85 ? 12.538 10.384 4.082 1.00 66.25 85 GLU A O 1
ATOM 669 N N . LEU A 1 86 ? 11.884 10.236 1.940 1.00 68.44 86 LEU A N 1
ATOM 670 C CA . LEU A 1 86 ? 10.477 10.420 2.283 1.00 68.44 86 LEU A CA 1
ATOM 671 C C . LEU A 1 86 ? 9.924 9.217 3.040 1.00 68.44 86 LEU A C 1
ATOM 673 O O . LEU A 1 86 ? 9.237 9.379 4.051 1.00 68.44 86 LEU A O 1
ATOM 677 N N . ALA A 1 87 ? 10.184 8.018 2.518 1.00 66.69 87 ALA A N 1
ATOM 678 C CA . ALA A 1 87 ? 9.718 6.786 3.131 1.00 66.69 87 ALA A CA 1
ATOM 679 C C . ALA A 1 87 ? 10.267 6.661 4.563 1.00 66.69 87 ALA A C 1
ATOM 681 O O . ALA A 1 87 ? 9.529 6.282 5.469 1.00 66.69 87 ALA A O 1
ATOM 682 N N . ASP A 1 88 ? 11.522 7.058 4.783 1.00 69.88 88 ASP A N 1
ATOM 683 C CA . ASP A 1 88 ? 12.168 7.118 6.093 1.00 69.88 88 ASP A CA 1
ATOM 684 C C . ASP A 1 88 ? 11.523 8.167 7.010 1.00 69.88 88 ASP A C 1
ATOM 686 O O . ASP A 1 88 ? 11.235 7.862 8.167 1.00 69.88 88 ASP A O 1
ATOM 690 N N . LYS A 1 89 ? 11.202 9.368 6.509 1.00 71.75 89 LYS A N 1
ATOM 691 C CA . LYS A 1 89 ? 10.514 10.398 7.306 1.00 71.75 89 LYS A CA 1
ATOM 692 C C . LYS A 1 89 ? 9.110 9.956 7.732 1.00 71.75 89 LYS A C 1
ATOM 694 O O . LYS A 1 89 ? 8.782 10.012 8.916 1.00 71.75 89 LYS A O 1
ATOM 699 N N . LEU A 1 90 ? 8.309 9.450 6.793 1.00 71.12 90 LEU A N 1
ATOM 700 C CA . LEU A 1 90 ? 6.967 8.927 7.072 1.00 71.12 90 LEU A CA 1
ATOM 701 C C . LEU A 1 90 ? 7.002 7.714 8.012 1.00 71.12 90 LEU A C 1
ATOM 703 O O . LEU A 1 90 ? 6.102 7.535 8.836 1.00 71.12 90 LEU A O 1
ATOM 707 N N . PHE A 1 91 ? 8.034 6.875 7.898 1.00 71.19 91 PHE A N 1
ATOM 708 C CA . PHE A 1 91 ? 8.246 5.740 8.791 1.00 71.19 91 PHE A CA 1
ATOM 709 C C . PHE A 1 91 ? 8.651 6.187 10.203 1.00 71.19 91 PHE A C 1
ATOM 711 O O . PHE A 1 91 ? 8.096 5.686 11.183 1.00 71.19 91 PHE A O 1
ATOM 718 N N . LYS A 1 92 ? 9.563 7.164 10.320 1.00 70.25 92 LYS A N 1
ATOM 719 C CA . LYS A 1 92 ? 10.000 7.765 11.596 1.00 70.25 92 LYS A CA 1
ATOM 720 C C . LYS A 1 92 ? 8.862 8.437 12.349 1.00 70.25 92 LYS A C 1
ATOM 722 O O . LYS A 1 92 ? 8.814 8.365 13.573 1.00 70.25 92 LYS A O 1
ATOM 727 N N . GLU A 1 93 ? 7.938 9.059 11.630 1.00 68.50 93 GLU A N 1
ATOM 728 C CA . GLU A 1 93 ? 6.742 9.669 12.219 1.00 68.50 93 GLU A CA 1
ATOM 729 C C . GLU A 1 93 ? 5.608 8.651 12.461 1.00 68.50 93 GLU A C 1
ATOM 731 O O . GLU A 1 93 ? 4.538 8.999 12.962 1.00 68.50 93 GLU A O 1
ATOM 736 N N . HIS A 1 94 ? 5.864 7.364 12.191 1.00 71.56 94 HIS A N 1
ATOM 737 C CA . HIS A 1 94 ? 4.934 6.249 12.372 1.00 71.56 94 HIS A CA 1
ATOM 738 C C . HIS A 1 94 ? 3.631 6.391 11.569 1.00 71.56 94 HIS A C 1
ATOM 740 O O . HIS A 1 94 ? 2.575 5.920 11.995 1.00 71.56 94 HIS A O 1
ATOM 746 N N . HIS A 1 95 ? 3.696 7.022 10.396 1.00 73.00 95 HIS A N 1
ATOM 747 C CA . HIS A 1 95 ? 2.547 7.205 9.507 1.00 73.00 95 HIS A CA 1
ATOM 748 C C . HIS A 1 95 ? 2.389 6.069 8.488 1.00 73.00 95 HIS A C 1
ATOM 750 O O . HIS A 1 95 ? 1.271 5.766 8.069 1.00 73.00 95 HIS A O 1
ATOM 756 N N . VAL A 1 96 ? 3.486 5.407 8.106 1.00 79.38 96 VAL A N 1
ATOM 757 C CA . VAL A 1 96 ? 3.494 4.320 7.111 1.00 79.38 96 VAL A CA 1
ATOM 758 C C . VAL A 1 96 ? 4.357 3.152 7.569 1.00 79.38 96 VAL A C 1
ATOM 760 O O . VAL A 1 96 ? 5.244 3.306 8.408 1.00 79.38 96 VAL A O 1
ATOM 763 N N . PHE A 1 97 ? 4.139 1.982 6.972 1.00 81.19 97 PHE A N 1
ATOM 764 C CA . PHE A 1 97 ? 5.109 0.895 7.034 1.00 81.19 97 PHE A CA 1
ATOM 765 C C . PHE A 1 97 ? 5.967 0.881 5.779 1.00 81.19 97 PHE A C 1
ATOM 767 O O . PHE A 1 97 ? 5.432 0.956 4.679 1.00 81.19 97 PHE A O 1
ATOM 774 N N . CYS A 1 98 ? 7.274 0.701 5.938 1.00 79.69 98 CYS A N 1
ATOM 775 C CA . CYS A 1 98 ? 8.194 0.514 4.824 1.00 79.69 98 CYS A CA 1
ATOM 776 C C . CYS A 1 98 ? 8.726 -0.919 4.828 1.00 79.69 98 CYS A C 1
ATOM 778 O O . CYS A 1 98 ? 9.054 -1.474 5.879 1.00 79.69 98 CYS A O 1
ATOM 780 N N . CYS A 1 99 ? 8.804 -1.529 3.653 1.00 80.94 99 CYS A N 1
ATOM 781 C CA . CYS A 1 99 ? 9.467 -2.811 3.449 1.00 80.94 99 CYS A CA 1
ATOM 782 C C . CYS A 1 99 ? 10.054 -2.889 2.047 1.00 80.94 99 CYS A C 1
ATOM 784 O O . CYS A 1 99 ? 9.770 -2.064 1.189 1.00 80.94 99 CYS A O 1
ATOM 786 N N . THR A 1 100 ? 10.848 -3.917 1.814 1.00 81.69 100 THR A N 1
ATOM 787 C CA . THR A 1 100 ? 11.343 -4.310 0.495 1.00 81.69 100 THR A CA 1
ATOM 788 C C . THR A 1 100 ? 10.503 -5.476 -0.035 1.00 81.69 100 THR A C 1
ATOM 790 O O . THR A 1 100 ? 9.861 -6.175 0.760 1.00 81.69 100 THR A O 1
ATOM 793 N N . PRO A 1 101 ? 10.517 -5.770 -1.348 1.00 81.00 101 PRO A N 1
ATOM 794 C CA . PRO A 1 101 ? 9.816 -6.929 -1.903 1.00 81.00 101 PRO A CA 1
ATOM 795 C C . PRO A 1 101 ? 10.150 -8.242 -1.177 1.00 81.00 101 PRO A C 1
ATOM 797 O O . PRO A 1 101 ? 9.267 -9.063 -0.937 1.00 81.00 101 PRO A O 1
ATOM 800 N N . ALA A 1 102 ? 11.407 -8.408 -0.750 1.00 83.00 102 ALA A N 1
ATOM 801 C CA . ALA A 1 102 ? 11.868 -9.578 -0.004 1.00 83.00 102 ALA A CA 1
ATOM 802 C C . ALA A 1 102 ? 11.297 -9.655 1.425 1.00 83.00 102 ALA A C 1
ATOM 804 O O . ALA A 1 102 ? 11.087 -10.746 1.956 1.00 83.00 102 ALA A O 1
ATOM 805 N N . SER A 1 103 ? 11.038 -8.510 2.062 1.00 83.38 103 SER A N 1
ATOM 806 C CA . SER A 1 103 ? 10.567 -8.436 3.451 1.00 83.38 103 SER A CA 1
ATOM 807 C C . SER A 1 103 ? 9.054 -8.245 3.587 1.00 83.38 103 SER A C 1
ATOM 809 O O . SER A 1 103 ? 8.523 -8.440 4.682 1.00 83.38 103 SER A O 1
ATOM 811 N N . LEU A 1 104 ? 8.337 -7.960 2.495 1.00 84.75 104 LEU A N 1
ATOM 812 C CA . LEU A 1 104 ? 6.887 -7.745 2.484 1.00 84.75 104 LEU A CA 1
ATOM 813 C C . LEU A 1 104 ? 6.106 -8.901 3.127 1.00 84.75 104 LEU A C 1
ATOM 815 O O . LEU A 1 104 ? 5.242 -8.672 3.973 1.00 84.75 104 LEU A O 1
ATOM 819 N N . CYS A 1 105 ? 6.433 -10.149 2.781 1.00 83.75 105 CYS A N 1
ATOM 820 C CA . CYS A 1 105 ? 5.774 -11.322 3.366 1.00 83.75 105 CYS A CA 1
ATOM 821 C C . CYS A 1 105 ? 5.941 -11.371 4.889 1.00 83.75 105 CYS A C 1
ATOM 823 O O . CYS A 1 105 ? 4.976 -11.621 5.610 1.00 83.75 105 CYS A O 1
ATOM 825 N N . ARG A 1 106 ? 7.153 -11.087 5.379 1.00 85.06 106 ARG A N 1
ATOM 826 C CA . ARG A 1 106 ? 7.449 -11.055 6.814 1.00 85.06 106 ARG A CA 1
ATOM 827 C C . ARG A 1 106 ? 6.704 -9.915 7.503 1.00 85.06 106 ARG A C 1
ATOM 829 O O . ARG A 1 106 ? 6.156 -10.127 8.577 1.00 85.06 106 ARG A O 1
ATOM 836 N N . LEU A 1 107 ? 6.638 -8.740 6.876 1.00 84.50 107 LEU A N 1
ATOM 837 C CA . LEU A 1 107 ? 5.906 -7.594 7.410 1.00 84.50 107 LEU A CA 1
ATOM 838 C C . LEU A 1 107 ? 4.411 -7.904 7.556 1.00 84.50 107 LEU A C 1
ATOM 840 O O . LEU A 1 107 ? 3.852 -7.648 8.614 1.00 84.50 107 LEU A O 1
ATOM 844 N N . ILE A 1 108 ? 3.777 -8.511 6.547 1.00 83.19 108 ILE A N 1
ATOM 845 C CA . ILE A 1 108 ? 2.361 -8.922 6.621 1.00 83.19 108 ILE A CA 1
ATOM 846 C C . ILE A 1 10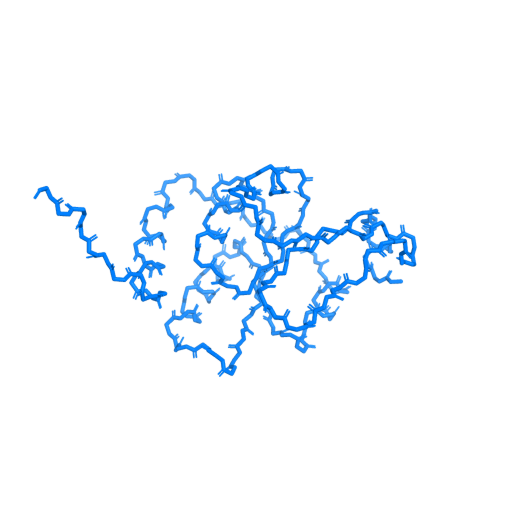8 ? 2.148 -9.949 7.751 1.00 83.19 108 ILE A C 1
ATOM 848 O O . ILE A 1 108 ? 1.138 -9.894 8.454 1.00 83.19 108 ILE A O 1
ATOM 852 N N . GLN A 1 109 ? 3.114 -10.848 7.970 1.00 81.38 109 GLN A N 1
ATOM 853 C CA . GLN A 1 109 ? 3.082 -11.837 9.053 1.00 81.38 109 GLN A CA 1
ATOM 854 C C . GLN A 1 109 ? 3.262 -11.235 10.447 1.00 81.38 109 GLN A C 1
ATOM 856 O O . GLN A 1 109 ? 2.646 -11.722 11.391 1.00 81.38 109 GLN A O 1
ATOM 861 N N . SER A 1 110 ? 4.087 -10.199 10.606 1.00 77.94 110 SER A N 1
ATOM 862 C CA . SER A 1 110 ? 4.410 -9.602 11.911 1.00 77.94 110 SER A CA 1
ATOM 863 C C . SER A 1 110 ? 3.712 -8.267 12.174 1.00 77.94 110 SER A C 1
ATOM 865 O O . SER A 1 110 ? 3.982 -7.630 13.187 1.00 77.94 110 SER A O 1
ATOM 867 N N . MET A 1 111 ? 2.851 -7.815 11.263 1.00 72.06 111 MET A N 1
ATOM 868 C CA . MET A 1 111 ? 2.245 -6.491 11.326 1.00 72.06 111 MET A CA 1
ATOM 869 C C . MET A 1 111 ? 1.351 -6.318 12.551 1.00 72.06 111 MET A C 1
ATOM 871 O O . MET A 1 111 ? 0.409 -7.084 12.754 1.00 72.06 111 MET A O 1
ATOM 875 N N . GLU A 1 112 ? 1.606 -5.265 13.319 1.00 66.56 112 GLU A N 1
ATOM 876 C CA . GLU A 1 112 ? 0.772 -4.797 14.424 1.00 66.56 112 GLU A CA 1
ATOM 877 C C . GLU A 1 112 ? 0.372 -3.350 14.110 1.00 66.56 112 GLU A C 1
ATOM 879 O O . GLU A 1 112 ? 1.207 -2.447 14.088 1.00 66.56 112 GLU A O 1
ATOM 884 N N . PHE A 1 113 ? -0.908 -3.114 13.808 1.00 64.50 113 PHE A N 1
ATOM 885 C CA . PHE A 1 113 ? -1.418 -1.784 13.429 1.00 64.50 113 PHE A CA 1
ATOM 886 C C . PHE A 1 113 ? -1.589 -0.826 14.615 1.00 64.50 113 PHE A C 1
ATOM 888 O O . PHE A 1 113 ? -2.079 0.286 14.439 1.00 64.50 113 PHE A O 1
ATOM 895 N N . THR A 1 114 ? -1.216 -1.257 15.816 1.00 58.03 114 THR A N 1
ATOM 896 C CA . THR A 1 114 ? -1.395 -0.543 17.085 1.00 58.03 114 THR A CA 1
ATOM 897 C C . THR A 1 114 ? -0.577 0.743 17.188 1.00 58.03 114 THR A C 1
ATOM 899 O O . THR A 1 114 ? -0.902 1.591 18.014 1.00 58.03 114 THR A O 1
ATOM 902 N N . HIS A 1 115 ? 0.437 0.929 16.337 1.00 59.72 115 HIS A N 1
ATOM 903 C CA . HIS A 1 115 ? 1.349 2.076 16.404 1.00 59.72 115 HIS A CA 1
ATOM 904 C C . HIS A 1 115 ? 1.287 3.033 15.204 1.00 59.72 115 HIS A C 1
ATOM 906 O O . HIS A 1 115 ? 2.035 4.008 15.204 1.00 59.72 115 HIS A O 1
ATOM 912 N N . ILE A 1 116 ? 0.413 2.812 14.207 1.00 67.62 116 ILE A N 1
ATOM 913 C CA . ILE A 1 116 ? 0.259 3.799 13.123 1.00 67.62 116 ILE A CA 1
ATOM 914 C C . ILE A 1 116 ? -0.480 5.023 13.649 1.00 67.62 116 ILE A C 1
ATOM 916 O O . ILE A 1 116 ? -1.610 4.919 14.135 1.00 67.62 116 ILE A O 1
ATOM 920 N N . ARG A 1 117 ? 0.125 6.195 13.461 1.00 68.06 117 ARG A N 1
ATOM 921 C CA . ARG A 1 117 ? -0.538 7.479 13.668 1.00 68.06 117 ARG A CA 1
ATOM 922 C C . ARG A 1 117 ? -1.225 7.924 12.376 1.00 68.06 117 ARG A C 1
ATOM 924 O O . ARG A 1 117 ? -0.589 7.894 11.321 1.00 68.06 117 ARG A O 1
ATOM 931 N N . PRO A 1 118 ? -2.497 8.354 12.433 1.00 69.31 118 PRO A N 1
ATOM 932 C CA . PRO A 1 118 ? -3.142 8.978 11.286 1.00 69.31 118 PRO A CA 1
ATOM 933 C C . PRO A 1 118 ? -2.349 10.211 10.848 1.00 69.31 118 PRO A C 1
ATOM 935 O O . PRO A 1 118 ? -1.772 10.918 11.678 1.00 69.31 118 PRO A O 1
ATOM 938 N N . PHE A 1 119 ? -2.294 10.430 9.539 1.00 69.69 119 PHE A N 1
ATOM 939 C CA . PHE A 1 119 ? -1.546 11.534 8.960 1.00 69.69 119 PHE A CA 1
ATOM 940 C C . PHE A 1 119 ? -2.281 12.860 9.225 1.00 69.69 119 PHE A C 1
ATOM 942 O O . PHE A 1 119 ? -3.491 12.935 8.981 1.00 69.69 119 PHE A O 1
ATOM 949 N N . PRO A 1 120 ? -1.610 13.903 9.750 1.00 64.94 120 PRO A N 1
ATOM 950 C CA . PRO A 1 120 ? -2.277 15.149 10.099 1.00 64.94 120 PRO A CA 1
ATOM 951 C C . PRO A 1 120 ? -2.790 15.880 8.845 1.00 64.94 120 PRO A C 1
ATOM 953 O O . PRO A 1 120 ? -2.050 16.057 7.872 1.00 64.94 120 PRO A O 1
ATOM 956 N N . PRO A 1 121 ? -4.050 16.356 8.845 1.00 61.94 121 PRO A N 1
ATOM 957 C CA . PRO A 1 121 ? -4.578 17.125 7.726 1.00 61.94 121 PRO A CA 1
ATOM 958 C C . PRO A 1 121 ? -3.829 18.462 7.612 1.00 61.94 121 PRO A C 1
ATOM 960 O O . PRO A 1 121 ? -3.876 19.280 8.529 1.00 61.94 121 PRO A O 1
ATOM 963 N N . GLY A 1 122 ? -3.144 18.687 6.486 1.00 62.28 122 GLY A N 1
ATOM 964 C CA . GLY A 1 122 ? -2.444 19.946 6.179 1.00 62.28 122 GLY A CA 1
ATOM 965 C C . GLY A 1 122 ? -0.971 19.798 5.787 1.00 62.28 122 GLY A C 1
ATOM 966 O O . GLY A 1 122 ? -0.447 20.658 5.084 1.00 62.28 122 GLY A O 1
ATOM 967 N N . GLU A 1 123 ? -0.315 18.692 6.143 1.00 65.25 123 GLU A N 1
ATOM 968 C CA . GLU A 1 123 ? 1.069 18.420 5.712 1.00 65.25 123 GLU A CA 1
ATOM 969 C C . GLU A 1 123 ? 1.159 17.814 4.308 1.00 65.25 123 GLU A C 1
ATOM 971 O O . GLU A 1 123 ? 2.245 17.683 3.738 1.00 65.25 123 GLU A O 1
ATOM 976 N N . THR A 1 124 ? 0.010 17.511 3.705 1.00 63.88 124 THR A N 1
ATOM 977 C CA . THR A 1 124 ? -0.071 16.874 2.398 1.00 63.88 124 THR A CA 1
ATOM 978 C C . THR A 1 124 ? 0.616 17.689 1.307 1.00 63.88 124 THR A C 1
ATOM 980 O O . THR A 1 124 ? 1.294 17.123 0.464 1.00 63.88 124 THR A O 1
ATOM 983 N N . LEU A 1 125 ? 0.505 19.021 1.337 1.00 61.41 125 LEU A N 1
ATOM 984 C CA . LEU A 1 125 ? 1.134 19.894 0.338 1.00 61.41 125 LEU A CA 1
ATOM 985 C C . LEU A 1 125 ? 2.662 19.903 0.445 1.00 61.41 125 LEU A C 1
ATOM 987 O O . LEU A 1 125 ? 3.346 20.027 -0.567 1.00 61.41 125 LEU A O 1
ATOM 991 N N . THR A 1 126 ? 3.202 19.776 1.656 1.00 64.19 126 THR A N 1
ATOM 992 C CA . THR A 1 126 ? 4.651 19.705 1.888 1.00 64.19 126 THR A CA 1
ATOM 993 C C . THR A 1 126 ? 5.201 18.388 1.360 1.00 64.19 126 THR A C 1
ATOM 995 O O . THR A 1 126 ? 6.228 18.374 0.687 1.00 64.19 126 THR A O 1
ATOM 998 N N . ILE A 1 127 ? 4.481 17.292 1.607 1.00 63.47 127 ILE A N 1
ATOM 999 C CA . ILE A 1 127 ? 4.863 15.970 1.113 1.00 63.47 127 ILE A CA 1
ATOM 1000 C C . ILE A 1 127 ? 4.630 15.849 -0.393 1.00 63.47 127 ILE A C 1
ATOM 1002 O O . ILE A 1 127 ? 5.467 15.268 -1.063 1.00 63.47 127 ILE A O 1
ATOM 1006 N N . ALA A 1 128 ? 3.571 16.445 -0.943 1.00 61.97 128 ALA A N 1
ATOM 1007 C CA . ALA A 1 128 ? 3.312 16.481 -2.382 1.00 61.97 128 ALA A CA 1
ATOM 1008 C C . ALA A 1 128 ? 4.419 17.218 -3.130 1.00 61.97 128 ALA A C 1
ATOM 1010 O O . ALA A 1 128 ? 4.940 16.694 -4.103 1.00 61.97 128 ALA A O 1
ATOM 1011 N N . LYS A 1 129 ? 4.838 18.387 -2.632 1.00 61.00 129 LYS A N 1
ATOM 1012 C CA . LYS A 1 129 ? 5.959 19.137 -3.214 1.00 61.00 129 LYS A CA 1
ATOM 1013 C C . LYS A 1 129 ? 7.264 18.353 -3.149 1.00 61.00 129 LYS A C 1
ATOM 1015 O O . LYS A 1 129 ? 7.972 18.286 -4.144 1.00 61.00 129 LYS A O 1
ATOM 1020 N N . PHE A 1 130 ? 7.546 17.731 -2.004 1.00 61.84 130 PHE A N 1
ATOM 1021 C CA . PHE A 1 130 ? 8.718 16.870 -1.855 1.00 61.84 130 PHE A CA 1
ATOM 1022 C C . PHE A 1 130 ? 8.641 15.665 -2.804 1.00 61.84 130 PHE A C 1
ATOM 1024 O O . PHE A 1 130 ? 9.615 15.311 -3.447 1.00 61.84 130 PHE A O 1
ATOM 1031 N N . LEU A 1 131 ? 7.467 15.057 -2.956 1.00 57.47 131 LEU A N 1
ATOM 1032 C CA . LEU A 1 131 ? 7.234 13.930 -3.853 1.00 57.47 131 LEU A CA 1
ATOM 1033 C C . LEU A 1 131 ? 7.340 14.287 -5.335 1.00 57.47 131 LEU A C 1
ATOM 1035 O O . LEU A 1 131 ? 7.889 13.487 -6.086 1.00 57.47 131 LEU A O 1
ATOM 1039 N N . ASP A 1 132 ? 6.837 15.447 -5.753 1.00 56.78 132 ASP A N 1
ATOM 1040 C CA . ASP A 1 132 ? 6.961 15.950 -7.126 1.00 56.78 132 ASP A CA 1
ATOM 1041 C C . ASP A 1 132 ? 8.432 16.208 -7.478 1.00 56.78 132 ASP A C 1
ATOM 1043 O O . ASP A 1 132 ? 8.891 15.829 -8.558 1.00 56.78 132 ASP A O 1
ATOM 1047 N N . GLU A 1 133 ? 9.188 16.777 -6.535 1.00 54.22 133 GLU A N 1
ATOM 1048 C CA . GLU A 1 133 ? 10.624 17.036 -6.670 1.00 54.22 133 GLU A CA 1
ATOM 1049 C C . GLU A 1 133 ? 11.437 15.732 -6.746 1.00 54.22 133 GLU A C 1
ATOM 1051 O O . GLU A 1 133 ? 12.364 15.611 -7.545 1.00 54.22 133 GLU A O 1
ATOM 1056 N N . VAL A 1 134 ? 11.041 14.720 -5.971 1.00 49.03 134 VAL A N 1
ATOM 1057 C CA . VAL A 1 134 ? 11.743 13.435 -5.857 1.00 49.03 134 VAL A CA 1
ATOM 1058 C C . VAL A 1 134 ? 11.356 12.423 -6.943 1.00 49.03 134 VAL A C 1
ATOM 1060 O O . VAL A 1 134 ? 12.182 11.608 -7.346 1.00 49.03 134 VAL A O 1
ATOM 1063 N N . CYS A 1 135 ? 10.116 12.444 -7.438 1.00 44.31 135 CYS A N 1
ATOM 1064 C CA . CYS A 1 135 ? 9.644 11.514 -8.473 1.00 44.31 135 CYS A CA 1
ATOM 1065 C C . CYS A 1 135 ? 9.869 12.023 -9.902 1.00 44.31 135 CYS A C 1
ATOM 1067 O O . CYS A 1 135 ? 9.441 11.368 -10.852 1.00 44.31 135 CYS A O 1
ATOM 1069 N N . GLY A 1 136 ? 10.534 13.171 -10.071 1.00 44.22 136 GLY A N 1
ATOM 1070 C CA . GLY A 1 136 ? 10.895 13.687 -11.389 1.00 44.22 136 GLY A CA 1
ATOM 1071 C C . GLY A 1 136 ? 9.692 14.082 -12.245 1.00 44.22 136 GLY A C 1
ATOM 1072 O O . GLY A 1 136 ? 9.826 14.198 -13.466 1.00 44.22 136 GLY A O 1
ATOM 1073 N N . PHE A 1 137 ? 8.527 14.332 -11.635 1.00 44.41 137 PHE A N 1
ATOM 1074 C CA . PHE A 1 137 ? 7.455 15.053 -12.312 1.00 44.41 137 PHE A CA 1
ATOM 1075 C C . PHE A 1 137 ? 7.891 16.509 -12.387 1.00 44.41 137 PHE A C 1
ATOM 1077 O O . PHE A 1 137 ? 7.505 17.342 -11.572 1.00 44.41 137 PHE A O 1
ATOM 1084 N N . GLY A 1 138 ? 8.759 16.805 -13.356 1.00 35.81 138 GLY A N 1
ATOM 1085 C CA . GLY A 1 138 ? 9.125 18.165 -13.691 1.00 35.81 138 GLY A CA 1
ATOM 1086 C C . GLY A 1 138 ? 7.840 18.959 -13.849 1.00 35.81 138 GLY A C 1
ATOM 1087 O O . GLY A 1 138 ? 7.058 18.713 -14.769 1.00 35.81 138 GLY A O 1
ATOM 1088 N N . THR A 1 139 ? 7.606 19.887 -12.926 1.00 38.09 139 THR A N 1
ATOM 1089 C CA . THR A 1 139 ? 6.566 20.892 -13.051 1.00 38.09 139 THR A CA 1
ATOM 1090 C C . THR A 1 139 ? 6.900 21.703 -14.295 1.00 38.09 139 THR A C 1
ATOM 1092 O O . THR A 1 139 ? 7.620 22.699 -14.232 1.00 38.09 139 THR A O 1
ATOM 1095 N N . THR A 1 140 ? 6.414 21.272 -15.452 1.00 36.00 140 THR A N 1
ATOM 1096 C CA . THR A 1 140 ? 6.121 22.225 -16.507 1.00 36.00 140 THR A CA 1
ATOM 1097 C C . THR A 1 140 ? 4.788 22.840 -16.103 1.00 36.00 140 THR A C 1
ATOM 1099 O O . THR A 1 140 ? 3.784 22.127 -16.035 1.00 36.00 140 THR A O 1
ATOM 1102 N N . PRO A 1 141 ? 4.758 24.130 -15.720 1.00 37.25 141 PRO A N 1
ATOM 1103 C CA . PRO A 1 141 ? 3.484 24.803 -15.532 1.00 37.25 141 PRO A CA 1
ATOM 1104 C C . PRO A 1 141 ? 2.685 24.683 -16.839 1.00 37.25 141 PRO A C 1
ATOM 1106 O O . PRO A 1 141 ? 3.297 24.691 -17.914 1.00 37.25 141 PRO A O 1
ATOM 1109 N N . PRO A 1 142 ? 1.343 24.568 -16.782 1.00 34.66 142 PRO A N 1
ATOM 1110 C CA . PRO A 1 142 ? 0.535 24.642 -17.987 1.00 34.66 142 PRO A CA 1
ATOM 1111 C C . PRO A 1 142 ? 0.881 25.956 -18.678 1.00 34.66 142 PRO A C 1
ATOM 1113 O O . PRO A 1 142 ? 0.722 27.038 -18.110 1.00 34.66 142 PRO A O 1
ATOM 1116 N N . THR A 1 143 ? 1.452 25.841 -19.872 1.00 40.19 143 THR A N 1
ATOM 1117 C CA . THR A 1 143 ? 1.708 26.981 -20.740 1.00 40.19 143 THR A CA 1
ATOM 1118 C C . THR A 1 143 ? 0.343 27.598 -21.029 1.00 40.19 143 THR A C 1
ATOM 1120 O O . THR A 1 143 ? -0.519 26.922 -21.591 1.00 40.19 143 THR A O 1
ATOM 1123 N N . GLN A 1 144 ? 0.118 28.819 -20.534 1.00 37.28 144 GLN A N 1
ATOM 1124 C CA . GLN A 1 144 ? -0.974 29.663 -21.023 1.00 37.28 144 GLN A CA 1
ATOM 1125 C C . GLN A 1 144 ? -0.726 30.020 -22.485 1.00 37.28 144 GLN A C 1
ATOM 1127 O O . GLN A 1 144 ? 0.459 30.226 -22.839 1.00 37.28 144 GLN A O 1
#

Secondary structure (DSSP, 8-state):
-HHHHTT--EEEEE--S-S-----EEETTEEEEEE---S--HHHHHH-SEEEESS-HHHHHHHHHTT-EEEEE--TTT--HHHHHHHHHHHHTTSSEEE-TTTHHHHHHH--GGGPPPPPTT-HHHHHHHHHHHTT--------

InterPro domains:
  IPR007235 Glycosyl transferase, family 28, C-terminal [PF04101] (9-113)
  IPR039042 UDP-N-acetylglucosamine transferase subunit Alg13-like [PTHR12867] (2-137)

Foldseek 3Di:
DLCVVVVAQEDEEEDEPDPDDDDADDDPRHGYHYDYDDPDCLVVLLPDQEEEECLQQVVVLSNLLNQHAYEHADAPVPADPLSVVLVVVCVVVQQYHYDHPVCVVVCSNPPDNPRHDRRDPPCSVVSSVSNCVRVVVPPPDPDD

Organism: Frankliniella occidentalis (NCBI:txid133901)

Radius of gyration: 15.94 Å; chains: 1; bounding box: 31×49×38 Å